Protein AF-A0A929JVH0-F1 (afdb_monomer)

Solvent-accessible surface area (backbone atoms only — not comparable to full-atom values): 6288 Å² total; per-residue (Å²): 102,69,68,59,56,41,40,76,64,67,51,89,81,85,86,78,74,59,67,82,57,30,29,58,37,86,90,72,71,46,77,40,58,48,93,53,38,86,83,48,30,77,82,41,68,45,42,65,66,62,83,46,58,74,68,59,14,45,45,50,46,38,50,54,46,52,55,49,52,53,51,52,50,52,51,24,51,76,71,74,39,42,66,62,56,45,51,74,63,39,53,74,69,55,38,52,58,50,50,38,59,63,75,66,58,129

Mean predicted aligned error: 3.83 Å

Structure (mmCIF, N/CA/C/O backbone):
data_AF-A0A929JVH0-F1
#
_entry.id   AF-A0A929JVH0-F1
#
loop_
_atom_site.group_PDB
_atom_site.id
_atom_site.type_symbol
_atom_site.label_atom_id
_atom_site.label_alt_id
_atom_site.label_comp_id
_atom_site.label_asym_id
_atom_site.label_entity_id
_atom_site.label_seq_id
_atom_site.pdbx_PDB_ins_code
_atom_site.Cartn_x
_atom_site.Cartn_y
_atom_site.Cartn_z
_atom_site.occupancy
_atom_site.B_iso_or_equiv
_atom_site.auth_seq_id
_atom_site.auth_comp_id
_atom_site.auth_asym_id
_atom_site.auth_atom_id
_atom_site.pdbx_PDB_model_num
ATOM 1 N N . LEU A 1 1 ? 0.580 -2.087 6.273 1.00 91.31 1 LEU A N 1
ATOM 2 C CA . LEU A 1 1 ? 0.037 -2.155 7.654 1.00 91.31 1 LEU A CA 1
ATOM 3 C C . LEU A 1 1 ? -0.442 -0.800 8.177 1.00 91.31 1 LEU A C 1
ATOM 5 O O . LEU A 1 1 ? -1.621 -0.686 8.476 1.00 91.31 1 LEU A O 1
ATOM 9 N N . SER A 1 2 ? 0.420 0.223 8.259 1.00 92.06 2 SER A N 1
ATOM 10 C CA . SER A 1 2 ? 0.039 1.565 8.748 1.00 92.06 2 SER A CA 1
ATOM 11 C C . SER A 1 2 ? -1.143 2.174 7.988 1.00 92.06 2 SER A C 1
ATOM 13 O O . SER A 1 2 ? -2.076 2.656 8.616 1.00 92.06 2 SER A O 1
ATOM 15 N N . ILE A 1 3 ? -1.137 2.076 6.653 1.00 94.81 3 ILE A N 1
ATOM 16 C CA . ILE A 1 3 ? -2.234 2.544 5.791 1.00 94.81 3 ILE A CA 1
ATOM 17 C C . ILE A 1 3 ? -3.580 1.942 6.222 1.00 94.81 3 ILE A C 1
ATOM 19 O O . ILE A 1 3 ? -4.541 2.675 6.416 1.00 94.81 3 ILE A O 1
ATOM 23 N N . ILE A 1 4 ? -3.633 0.623 6.446 1.00 95.88 4 ILE A N 1
ATOM 24 C CA . ILE A 1 4 ? -4.852 -0.082 6.876 1.00 95.88 4 ILE A CA 1
ATOM 25 C C . ILE A 1 4 ? -5.329 0.462 8.224 1.00 95.88 4 ILE A C 1
ATOM 27 O O . ILE A 1 4 ? -6.473 0.888 8.346 1.00 95.88 4 ILE A O 1
ATOM 31 N N . ALA A 1 5 ? -4.440 0.475 9.222 1.00 95.38 5 ALA A N 1
ATOM 32 C CA . ALA A 1 5 ? -4.787 0.871 10.582 1.00 95.38 5 ALA A CA 1
ATOM 33 C C . ALA A 1 5 ? -5.275 2.325 10.656 1.00 95.38 5 ALA A C 1
ATOM 35 O O . ALA A 1 5 ? -6.294 2.608 11.281 1.00 95.38 5 ALA A O 1
ATOM 36 N N . TYR A 1 6 ? -4.587 3.248 9.981 1.00 95.38 6 TYR A N 1
ATOM 37 C CA . TYR A 1 6 ? -4.989 4.651 9.968 1.00 95.38 6 TYR A CA 1
ATOM 38 C C . TYR A 1 6 ? -6.258 4.888 9.154 1.00 95.38 6 TYR A C 1
ATOM 40 O O . TYR A 1 6 ? -7.086 5.686 9.582 1.00 95.38 6 TYR A O 1
ATOM 48 N N . ALA A 1 7 ? -6.466 4.177 8.043 1.00 96.50 7 ALA A N 1
ATOM 49 C CA . ALA A 1 7 ? -7.713 4.276 7.289 1.00 96.50 7 ALA A CA 1
ATOM 50 C C . ALA A 1 7 ? -8.914 3.787 8.111 1.00 96.50 7 ALA A C 1
ATOM 52 O O . ALA A 1 7 ? -9.960 4.432 8.127 1.00 96.50 7 ALA A O 1
ATOM 53 N N . MET A 1 8 ? -8.750 2.692 8.861 1.00 95.62 8 MET A N 1
ATOM 54 C CA . MET A 1 8 ? -9.757 2.214 9.817 1.00 95.62 8 MET A CA 1
ATOM 55 C C . MET A 1 8 ? -10.029 3.229 10.936 1.00 95.62 8 MET A C 1
ATOM 57 O O . MET A 1 8 ? -11.167 3.351 11.378 1.00 95.62 8 MET A O 1
ATOM 61 N N . ALA A 1 9 ? -9.013 3.990 11.350 1.00 94.69 9 ALA A N 1
ATOM 62 C CA . ALA A 1 9 ? -9.141 5.093 12.303 1.00 94.69 9 ALA A CA 1
ATOM 63 C C . ALA A 1 9 ? -9.650 6.413 11.677 1.00 94.69 9 ALA A C 1
ATOM 65 O O . ALA A 1 9 ? -9.730 7.427 12.370 1.00 94.69 9 ALA A O 1
ATOM 66 N N . GLY A 1 10 ? -9.997 6.422 10.385 1.00 93.44 10 GLY A N 1
ATOM 67 C CA . GLY A 1 10 ? -10.608 7.565 9.701 1.00 93.44 10 GLY A CA 1
ATOM 68 C C . GLY A 1 10 ? -9.666 8.435 8.864 1.00 93.44 10 GLY A C 1
ATOM 69 O O . GLY A 1 10 ? -10.103 9.474 8.376 1.00 93.44 10 GLY A O 1
ATOM 70 N N . ALA A 1 11 ? -8.403 8.046 8.668 1.00 94.94 11 ALA A N 1
ATOM 71 C CA . ALA A 1 11 ? -7.524 8.723 7.714 1.00 94.94 11 ALA A CA 1
ATOM 72 C C . ALA A 1 11 ? -7.978 8.467 6.265 1.00 94.94 11 ALA A C 1
ATOM 74 O O . ALA A 1 11 ? -8.278 7.336 5.885 1.00 94.94 11 ALA A O 1
ATOM 75 N N . ASP A 1 12 ? -7.990 9.512 5.441 1.00 92.00 12 ASP A N 1
ATOM 76 C CA . ASP A 1 12 ? -8.487 9.473 4.060 1.00 92.00 12 ASP A CA 1
ATOM 77 C C . ASP A 1 12 ? -7.405 9.736 2.997 1.00 92.00 12 ASP A C 1
ATOM 79 O O . ASP A 1 12 ? -7.633 9.490 1.811 1.00 92.00 12 ASP A O 1
ATOM 83 N N . SER A 1 13 ? -6.217 10.184 3.411 1.00 90.69 13 SER A N 1
ATOM 84 C CA . SER A 1 13 ? -5.098 10.526 2.537 1.00 90.69 13 SER A CA 1
ATOM 85 C C . SER A 1 13 ? -3.767 10.061 3.124 1.00 90.69 13 SER A C 1
ATOM 87 O O . SER A 1 13 ? -3.546 10.121 4.335 1.00 90.69 13 SER A O 1
ATOM 89 N N . PHE A 1 14 ? -2.870 9.610 2.247 1.00 90.94 14 PHE A N 1
ATOM 90 C CA . PHE A 1 14 ? -1.545 9.112 2.594 1.00 90.94 14 PHE A CA 1
ATOM 91 C C . PHE A 1 14 ? -0.509 9.704 1.648 1.00 90.94 14 PHE A C 1
ATOM 93 O O . PHE A 1 14 ? -0.670 9.651 0.430 1.00 90.94 14 PHE A O 1
ATOM 100 N N . ASP A 1 15 ? 0.568 10.221 2.224 1.00 86.81 15 ASP A N 1
ATOM 101 C CA . ASP A 1 15 ? 1.758 10.653 1.505 1.00 86.81 15 ASP A CA 1
ATOM 102 C C . ASP A 1 15 ? 2.994 10.144 2.251 1.00 86.81 15 ASP A C 1
ATOM 104 O O . ASP A 1 15 ? 3.028 10.089 3.483 1.00 86.81 15 ASP A O 1
ATOM 108 N N . GLY A 1 16 ? 4.005 9.730 1.504 1.00 78.19 16 GLY A N 1
ATOM 109 C CA . GLY A 1 16 ? 5.263 9.226 2.038 1.00 78.19 16 GLY A CA 1
ATOM 110 C C . GLY A 1 16 ? 6.325 9.278 0.956 1.00 78.19 16 GLY A C 1
ATOM 111 O O . GLY A 1 16 ? 5.994 9.257 -0.215 1.00 78.19 16 GLY A O 1
ATOM 112 N N . LEU A 1 17 ? 7.607 9.343 1.312 1.00 79.50 17 LEU A N 1
ATOM 113 C CA . LEU A 1 17 ? 8.705 9.345 0.327 1.00 79.50 17 LEU A CA 1
ATOM 114 C C . LEU A 1 17 ? 9.292 7.942 0.085 1.00 79.50 17 LEU A C 1
ATOM 116 O O . LEU A 1 17 ? 10.103 7.746 -0.820 1.00 79.50 17 LEU A O 1
ATOM 120 N N . GLU A 1 18 ? 8.859 6.961 0.878 1.00 77.81 18 GLU A N 1
ATOM 121 C CA . GLU A 1 18 ? 9.424 5.607 0.920 1.00 77.81 18 GLU A CA 1
ATOM 122 C C . GLU A 1 18 ? 9.201 4.810 -0.374 1.00 77.81 18 GLU A C 1
ATOM 124 O O . GLU A 1 18 ? 10.052 4.016 -0.775 1.00 77.81 18 GLU A O 1
ATOM 129 N N . TRP A 1 19 ? 8.096 5.051 -1.084 1.00 75.25 19 TRP A N 1
ATOM 130 C CA . TRP A 1 19 ? 7.763 4.380 -2.351 1.00 75.25 19 TRP A CA 1
ATOM 131 C C . TRP A 1 19 ? 8.750 4.685 -3.489 1.00 75.25 19 TRP A C 1
ATOM 133 O O . TRP A 1 19 ? 8.788 3.944 -4.467 1.00 75.25 19 TRP A O 1
ATOM 143 N N . CYS A 1 20 ? 9.575 5.731 -3.358 1.00 79.38 20 CYS A N 1
ATOM 144 C CA . CYS A 1 20 ? 10.635 6.052 -4.318 1.00 79.38 20 CYS A CA 1
ATOM 145 C C . CYS A 1 20 ? 11.947 5.293 -4.061 1.00 79.38 20 CYS A C 1
ATOM 147 O O . CYS A 1 20 ? 12.830 5.293 -4.916 1.00 79.38 20 CYS A O 1
ATOM 149 N N . GLN A 1 21 ? 12.105 4.689 -2.880 1.00 88.12 21 GLN A N 1
ATOM 150 C CA . GLN A 1 21 ? 13.324 3.980 -2.459 1.00 88.12 21 GLN A CA 1
ATOM 151 C C . GLN A 1 21 ? 13.091 2.479 -2.263 1.00 88.12 21 GLN A C 1
ATOM 153 O O . GLN A 1 21 ? 14.018 1.726 -1.951 1.00 88.12 21 GLN A O 1
ATOM 158 N N . THR A 1 22 ? 11.849 2.039 -2.444 1.00 93.88 22 THR A N 1
ATOM 159 C CA . THR A 1 22 ? 11.426 0.667 -2.207 1.00 93.88 22 THR A CA 1
ATOM 160 C C . THR A 1 22 ? 10.736 0.079 -3.426 1.00 93.88 22 THR A C 1
ATOM 162 O O . THR A 1 22 ? 10.293 0.797 -4.318 1.00 93.88 22 THR A O 1
ATOM 165 N N . VAL A 1 23 ? 10.666 -1.243 -3.464 1.00 95.56 23 VAL A N 1
ATOM 166 C CA . VAL A 1 23 ? 9.783 -2.017 -4.332 1.00 95.56 23 VAL A CA 1
ATOM 167 C C . VAL A 1 23 ? 8.794 -2.751 -3.438 1.00 95.56 23 VAL A C 1
ATOM 169 O O . VAL A 1 23 ? 9.185 -3.305 -2.406 1.00 95.56 23 VAL A O 1
ATOM 172 N N . VAL A 1 24 ? 7.517 -2.715 -3.801 1.00 95.56 24 VAL A N 1
ATOM 173 C CA . VAL A 1 24 ? 6.480 -3.476 -3.108 1.00 95.56 24 VAL A CA 1
ATOM 174 C C . VAL A 1 24 ? 6.365 -4.877 -3.687 1.00 95.56 24 VAL A C 1
ATOM 176 O O . VAL A 1 24 ? 6.392 -5.063 -4.890 1.00 95.56 24 VAL A O 1
ATOM 179 N N . ASP A 1 25 ? 6.213 -5.872 -2.831 1.00 96.25 25 ASP A N 1
ATOM 180 C CA . ASP A 1 25 ? 5.801 -7.205 -3.252 1.00 96.25 25 ASP A CA 1
ATOM 181 C C . ASP A 1 25 ? 4.275 -7.241 -3.394 1.00 96.25 25 ASP A C 1
ATOM 183 O O . ASP A 1 25 ? 3.566 -7.077 -2.399 1.00 96.25 25 ASP A O 1
ATOM 187 N N . HIS A 1 26 ? 3.762 -7.472 -4.605 1.00 95.94 26 HIS A N 1
ATOM 188 C CA . HIS A 1 26 ? 2.316 -7.505 -4.866 1.00 95.94 26 HIS A CA 1
ATOM 189 C C . HIS A 1 26 ? 1.594 -8.644 -4.145 1.00 95.94 26 HIS A C 1
ATOM 191 O O . HIS A 1 26 ? 0.397 -8.534 -3.891 1.00 95.94 26 HIS A O 1
ATOM 197 N N . GLU A 1 27 ? 2.297 -9.720 -3.786 1.00 94.06 27 GLU A N 1
ATOM 198 C CA . GLU A 1 27 ? 1.686 -10.862 -3.103 1.00 94.06 27 GLU A CA 1
ATOM 199 C C . GLU A 1 27 ? 1.482 -10.597 -1.611 1.00 94.06 27 GLU A C 1
ATOM 201 O O . GLU A 1 27 ? 0.478 -11.013 -1.034 1.00 94.06 27 GLU A O 1
ATOM 206 N N . THR A 1 28 ? 2.436 -9.918 -0.966 1.00 92.94 28 THR A N 1
ATOM 207 C CA . THR A 1 28 ? 2.435 -9.747 0.498 1.00 92.94 28 THR A CA 1
ATOM 208 C C . THR A 1 28 ? 2.240 -8.307 0.969 1.00 92.94 28 THR A C 1
ATOM 210 O O . THR A 1 28 ? 2.032 -8.074 2.163 1.00 92.94 28 THR A O 1
ATOM 213 N N . GLY A 1 29 ? 2.348 -7.326 0.072 1.00 92.94 29 GLY A N 1
ATOM 214 C CA . GLY A 1 29 ? 2.322 -5.897 0.384 1.00 92.94 29 GLY A CA 1
ATOM 215 C C . GLY A 1 29 ? 3.523 -5.408 1.201 1.00 92.94 29 GLY A C 1
ATOM 216 O O . GLY A 1 29 ? 3.463 -4.337 1.813 1.00 92.94 29 GLY A O 1
ATOM 217 N N . LYS A 1 30 ? 4.605 -6.195 1.275 1.00 93.00 30 LYS A N 1
ATOM 218 C CA . LYS A 1 30 ? 5.842 -5.824 1.977 1.00 93.00 30 LYS A CA 1
ATOM 219 C C . LYS A 1 30 ? 6.721 -4.947 1.100 1.00 93.00 30 LYS A C 1
ATOM 221 O O . LYS A 1 30 ? 6.741 -5.095 -0.115 1.00 93.00 30 LYS A O 1
ATOM 226 N N . LEU A 1 31 ? 7.476 -4.061 1.744 1.00 94.00 31 LEU A N 1
ATOM 227 C CA . LEU A 1 31 ? 8.417 -3.176 1.070 1.00 94.00 31 LEU A CA 1
ATOM 228 C C . LEU A 1 31 ? 9.836 -3.708 1.203 1.00 94.00 31 LEU A C 1
ATOM 230 O O . LEU A 1 31 ? 10.279 -4.093 2.286 1.00 94.00 31 LEU A O 1
ATOM 234 N N . PHE A 1 32 ? 10.538 -3.682 0.084 1.00 95.19 32 PHE A N 1
ATOM 235 C CA . PHE A 1 32 ? 11.896 -4.161 -0.071 1.00 95.19 32 PHE A CA 1
ATOM 236 C C . PHE A 1 32 ? 12.766 -3.060 -0.653 1.00 95.19 32 PHE A C 1
ATOM 238 O O . PHE A 1 32 ? 12.273 -2.133 -1.291 1.00 95.19 32 PHE A O 1
ATOM 245 N N . HIS A 1 33 ? 14.073 -3.137 -0.425 1.00 92.75 33 HIS A N 1
ATOM 246 C CA . HIS A 1 33 ? 14.984 -2.129 -0.955 1.00 92.75 33 HIS A CA 1
ATOM 247 C C . HIS A 1 33 ? 15.000 -2.178 -2.486 1.00 92.75 33 HIS A C 1
ATOM 249 O O . HIS A 1 33 ? 14.988 -3.257 -3.071 1.00 92.75 33 HIS A O 1
ATOM 255 N N . PHE A 1 34 ? 15.106 -1.023 -3.139 1.00 89.31 34 PHE A N 1
ATOM 256 C CA . PHE A 1 34 ? 15.030 -0.901 -4.598 1.00 89.31 34 PHE A CA 1
ATOM 257 C C . PHE A 1 34 ? 15.977 -1.821 -5.388 1.00 89.31 34 PHE A C 1
ATOM 259 O O . PHE A 1 34 ? 15.649 -2.283 -6.474 1.00 89.31 34 PHE A O 1
ATOM 266 N N . GLN A 1 35 ? 17.149 -2.128 -4.823 1.00 90.50 35 GLN A N 1
ATOM 267 C CA . GLN A 1 35 ? 18.124 -3.065 -5.408 1.00 90.50 35 GLN A CA 1
ATOM 268 C C . GLN A 1 35 ? 17.600 -4.504 -5.551 1.00 90.50 35 GLN A C 1
ATOM 270 O O . GLN A 1 35 ? 18.246 -5.325 -6.191 1.00 90.50 35 GLN A O 1
ATOM 275 N N . GLN A 1 36 ? 16.466 -4.825 -4.929 1.00 93.75 36 GLN A N 1
ATOM 276 C CA . GLN A 1 36 ? 15.818 -6.131 -5.004 1.00 93.75 36 GLN A CA 1
ATOM 277 C C . GLN A 1 36 ? 14.728 -6.186 -6.083 1.00 93.75 36 GLN A C 1
ATOM 279 O O . GLN A 1 36 ? 14.042 -7.198 -6.176 1.00 93.75 36 GLN A O 1
ATOM 284 N N . TRP A 1 37 ? 14.567 -5.139 -6.904 1.00 93.56 37 TRP A N 1
ATOM 285 C CA . TRP A 1 37 ? 13.546 -5.068 -7.960 1.00 93.56 37 TRP A CA 1
ATOM 286 C C . TRP A 1 37 ? 13.536 -6.288 -8.887 1.00 93.56 37 TRP A C 1
ATOM 288 O O . TRP A 1 37 ? 12.466 -6.769 -9.252 1.00 9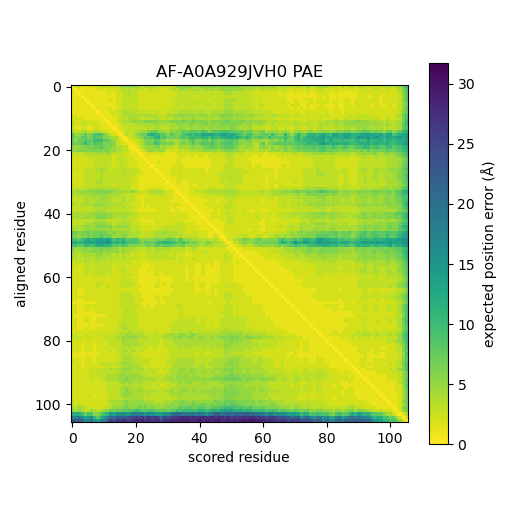3.56 37 TRP A O 1
ATOM 298 N N . ASP A 1 38 ? 14.703 -6.856 -9.185 1.00 93.69 38 ASP A N 1
ATOM 299 C CA . ASP A 1 38 ? 14.824 -8.021 -10.065 1.00 93.69 38 ASP A CA 1
ATOM 300 C C . ASP A 1 38 ? 14.040 -9.250 -9.562 1.00 93.69 38 ASP A C 1
ATOM 302 O O . ASP A 1 38 ? 13.694 -10.115 -10.365 1.00 93.69 38 ASP A O 1
ATOM 306 N N . LEU A 1 39 ? 13.736 -9.321 -8.257 1.00 95.62 39 LEU A N 1
ATOM 307 C CA . LEU A 1 39 ? 12.924 -10.379 -7.641 1.00 95.62 39 LEU A CA 1
ATOM 308 C C . LEU A 1 39 ? 11.412 -10.191 -7.852 1.00 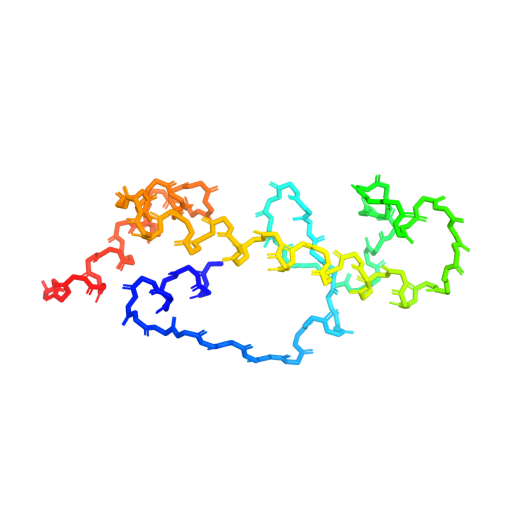95.62 39 LEU A C 1
ATOM 310 O O . LEU A 1 39 ? 10.663 -11.155 -7.719 1.00 95.62 39 LEU A O 1
ATOM 314 N N . PHE A 1 40 ? 10.963 -8.971 -8.158 1.00 96.12 40 PHE A N 1
ATOM 315 C CA . PHE A 1 40 ? 9.543 -8.589 -8.198 1.00 96.12 40 PHE A CA 1
ATOM 316 C C . PHE A 1 40 ? 9.076 -8.125 -9.584 1.00 96.12 40 PHE A C 1
ATOM 318 O O . PHE A 1 40 ? 7.874 -8.028 -9.835 1.00 96.12 40 PHE A O 1
ATOM 325 N N . GLN A 1 41 ? 10.006 -7.879 -10.512 1.00 93.81 41 GLN A N 1
ATOM 326 C CA . GLN A 1 41 ? 9.718 -7.330 -11.842 1.00 93.81 41 GLN A CA 1
ATOM 327 C C . GLN A 1 41 ? 8.684 -8.127 -12.656 1.00 93.81 41 GLN A C 1
ATOM 329 O O . GLN A 1 41 ? 7.955 -7.551 -13.465 1.00 93.81 41 GLN A O 1
ATOM 334 N N . ASP A 1 42 ? 8.563 -9.433 -12.410 1.00 95.38 42 ASP A N 1
ATOM 335 C CA . ASP A 1 42 ? 7.660 -10.314 -13.154 1.00 95.38 42 ASP A CA 1
ATOM 336 C C . ASP A 1 42 ? 6.204 -10.306 -12.655 1.00 95.38 42 ASP A C 1
ATOM 338 O O . ASP A 1 42 ? 5.324 -10.854 -13.330 1.00 95.38 42 ASP A O 1
ATOM 342 N N . GLN A 1 43 ? 5.923 -9.670 -11.512 1.00 95.81 43 GLN A N 1
ATOM 343 C CA . GLN A 1 43 ? 4.580 -9.608 -10.913 1.00 95.81 43 GLN A CA 1
ATOM 344 C C . GLN A 1 43 ? 3.615 -8.705 -11.699 1.00 95.81 43 GLN A C 1
ATOM 346 O O . GLN A 1 43 ? 2.402 -8.873 -11.618 1.00 95.81 43 GLN A O 1
ATOM 351 N N . THR A 1 44 ? 4.141 -7.773 -12.500 1.00 95.12 44 THR A N 1
ATOM 352 C CA . THR A 1 44 ? 3.344 -6.829 -13.301 1.00 95.12 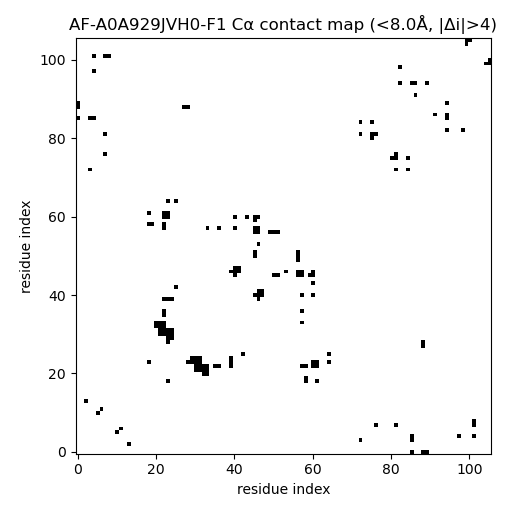44 THR A CA 1
ATOM 353 C C . THR A 1 44 ? 3.917 -6.673 -14.700 1.00 95.12 44 THR A C 1
ATOM 355 O O . THR A 1 44 ? 5.109 -6.891 -14.925 1.00 95.12 44 THR A O 1
ATOM 358 N N . ASP A 1 45 ? 3.107 -6.192 -15.641 1.00 94.00 45 ASP A N 1
ATOM 359 C CA . ASP A 1 45 ? 3.593 -5.913 -16.994 1.00 94.00 45 ASP A CA 1
ATOM 360 C C . ASP A 1 45 ? 4.662 -4.811 -17.028 1.00 94.00 45 ASP A C 1
ATOM 362 O O . ASP A 1 45 ? 5.515 -4.837 -17.912 1.00 94.00 45 ASP A O 1
ATOM 366 N N . TRP A 1 46 ? 4.685 -3.907 -16.039 1.00 93.75 46 TRP A N 1
ATOM 367 C CA . TRP A 1 46 ? 5.661 -2.816 -15.933 1.00 93.75 46 TRP A CA 1
ATOM 368 C C . TRP A 1 46 ? 7.120 -3.279 -15.865 1.00 93.75 46 TRP A C 1
ATOM 370 O O . TRP A 1 46 ? 7.998 -2.557 -16.343 1.00 93.75 46 TRP A O 1
ATOM 380 N N . GLY A 1 47 ? 7.389 -4.458 -15.297 1.00 90.81 47 GLY A N 1
ATOM 381 C CA . GLY A 1 47 ? 8.727 -5.053 -15.299 1.00 90.81 47 GLY A CA 1
ATOM 382 C C . GLY A 1 47 ? 8.963 -6.023 -16.453 1.00 90.81 47 GLY A C 1
ATOM 383 O O . GLY A 1 47 ? 10.026 -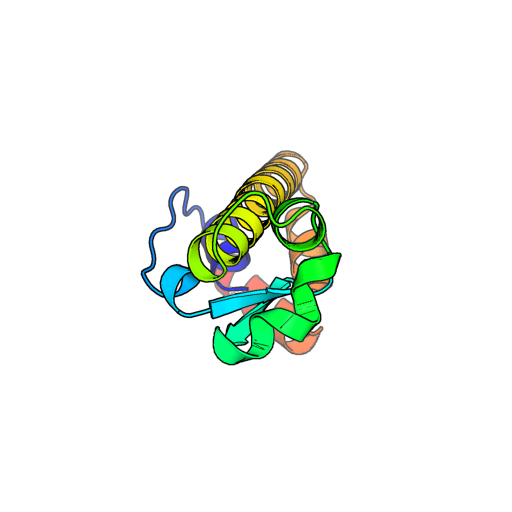5.983 -17.067 1.00 90.81 47 GLY A O 1
ATOM 384 N N . ARG A 1 48 ? 7.955 -6.815 -16.841 1.00 91.12 48 ARG A N 1
ATOM 385 C CA . ARG A 1 48 ? 8.097 -7.830 -17.905 1.00 91.12 48 ARG A CA 1
ATOM 386 C C . ARG A 1 48 ? 8.377 -7.255 -19.289 1.00 91.12 48 ARG A C 1
ATOM 388 O O . ARG A 1 48 ? 9.123 -7.841 -20.069 1.00 91.12 48 ARG A O 1
ATOM 395 N N . ASN A 1 49 ? 7.739 -6.139 -19.634 1.00 87.25 49 ASN A N 1
ATOM 396 C CA . ASN A 1 49 ? 7.732 -5.651 -21.014 1.00 87.25 49 ASN A CA 1
ATOM 397 C C . ASN A 1 49 ? 8.899 -4.707 -21.356 1.00 87.25 49 ASN A C 1
ATOM 399 O O . ASN A 1 49 ? 9.017 -4.306 -22.512 1.00 87.25 49 ASN A O 1
ATOM 403 N N . SER A 1 50 ? 9.753 -4.355 -20.383 1.00 81.94 50 SER A N 1
ATOM 404 C CA . SER A 1 50 ? 10.897 -3.440 -20.563 1.00 81.94 50 SER A CA 1
ATOM 405 C C . SER A 1 50 ? 10.538 -2.111 -21.258 1.00 81.94 50 SER A C 1
ATOM 407 O O . SER A 1 50 ? 11.376 -1.507 -21.927 1.00 81.94 50 SER A O 1
ATOM 409 N N . THR A 1 51 ? 9.287 -1.648 -21.127 1.00 90.75 51 THR A N 1
ATOM 410 C CA . THR A 1 51 ? 8.815 -0.415 -21.791 1.00 90.75 51 THR A CA 1
ATOM 411 C C . THR A 1 51 ? 9.467 0.827 -21.193 1.00 90.75 51 THR A C 1
ATOM 413 O O . THR A 1 51 ? 9.693 1.817 -21.888 1.00 90.75 51 THR A O 1
ATOM 416 N N . LEU A 1 52 ? 9.754 0.784 -19.892 1.00 93.44 52 LEU A N 1
ATOM 417 C CA . LEU A 1 52 ? 10.343 1.876 -19.134 1.00 93.44 52 LEU A CA 1
ATOM 418 C C . LEU A 1 52 ? 11.730 1.479 -18.610 1.00 93.44 52 LEU A C 1
ATOM 420 O O . LEU A 1 52 ? 12.019 0.290 -18.466 1.00 93.44 52 LEU A O 1
ATOM 424 N N . PRO A 1 53 ? 12.607 2.456 -18.313 1.00 92.62 53 PRO A N 1
ATOM 425 C CA . PRO A 1 53 ? 13.860 2.158 -17.638 1.00 92.62 53 PRO A CA 1
ATOM 426 C C . PRO A 1 53 ? 13.612 1.649 -16.211 1.00 92.62 53 PRO A C 1
ATOM 428 O O . PRO A 1 53 ? 12.575 1.922 -15.609 1.00 92.62 53 PRO A O 1
ATOM 431 N N . TYR A 1 54 ? 14.611 0.955 -15.665 1.00 90.06 54 TYR A N 1
ATOM 432 C CA . TYR A 1 54 ? 14.567 0.232 -14.387 1.00 90.06 54 TYR A CA 1
ATOM 433 C C . TYR A 1 54 ? 13.815 0.961 -13.268 1.00 90.06 54 TYR A C 1
ATOM 435 O O . TYR A 1 54 ? 12.888 0.419 -12.671 1.00 90.06 54 TYR A O 1
ATOM 443 N N . ILE A 1 55 ? 14.197 2.218 -13.010 1.00 90.25 55 ILE A N 1
ATOM 444 C CA . ILE A 1 55 ? 13.625 2.979 -11.902 1.00 90.25 55 ILE A CA 1
ATOM 445 C C . ILE A 1 55 ? 12.139 3.248 -12.151 1.00 90.25 55 ILE A C 1
ATOM 447 O O . ILE A 1 55 ? 11.302 3.044 -11.280 1.00 90.25 55 ILE A O 1
ATOM 451 N N . GLN A 1 56 ? 11.805 3.689 -13.359 1.00 92.88 56 GLN A N 1
ATOM 452 C CA . GLN A 1 56 ? 10.446 4.025 -13.753 1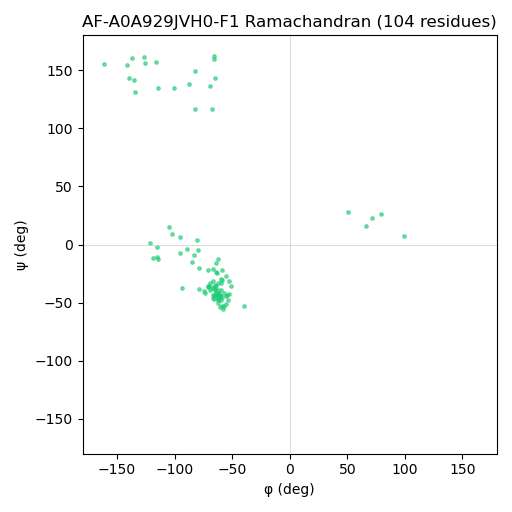.00 92.88 56 GLN A CA 1
ATOM 453 C C . GLN A 1 56 ? 9.542 2.789 -13.775 1.00 92.88 56 GLN A C 1
ATOM 455 O O . GLN A 1 56 ? 8.389 2.895 -13.366 1.00 92.88 56 GLN A O 1
ATOM 460 N N . SER A 1 57 ? 10.052 1.624 -14.184 1.00 94.44 57 SER A N 1
ATOM 461 C CA . SER A 1 57 ? 9.310 0.361 -14.100 1.00 94.44 57 SER A CA 1
ATOM 462 C C . SER A 1 57 ? 8.928 0.016 -12.664 1.00 94.44 57 SER A C 1
ATOM 464 O O . SER A 1 57 ? 7.757 -0.250 -12.404 1.00 94.44 57 SER A O 1
ATOM 466 N N . ALA A 1 58 ? 9.872 0.094 -11.723 1.00 93.75 58 ALA A N 1
ATOM 467 C CA . ALA A 1 58 ? 9.590 -0.172 -10.314 1.00 93.75 58 ALA A CA 1
ATOM 468 C C . ALA A 1 58 ? 8.618 0.857 -9.705 1.00 93.75 58 ALA A C 1
ATOM 470 O O . ALA A 1 58 ? 7.715 0.491 -8.957 1.00 93.75 58 ALA A O 1
ATOM 471 N N . LEU A 1 59 ? 8.732 2.139 -10.073 1.00 93.50 59 LEU A N 1
ATOM 472 C CA . LEU A 1 59 ? 7.780 3.167 -9.633 1.00 93.50 59 LEU A CA 1
ATOM 473 C C . LEU A 1 59 ? 6.361 2.902 -10.155 1.00 93.50 59 LEU A C 1
ATOM 475 O O . LEU A 1 59 ? 5.401 3.023 -9.398 1.00 93.50 59 LEU A O 1
ATOM 479 N N . MET A 1 60 ? 6.215 2.522 -11.428 1.00 94.44 60 MET A N 1
ATOM 480 C CA . MET A 1 60 ? 4.909 2.189 -12.005 1.00 94.44 60 MET A CA 1
ATOM 481 C C . MET A 1 60 ? 4.322 0.912 -11.406 1.00 94.44 60 MET A C 1
ATOM 483 O O . MET A 1 60 ? 3.123 0.849 -11.149 1.00 94.44 60 MET A O 1
ATOM 487 N N . HIS A 1 61 ? 5.170 -0.073 -11.127 1.00 95.06 61 HIS A N 1
ATOM 488 C CA . HIS A 1 61 ? 4.801 -1.279 -10.404 1.00 95.06 61 HIS A CA 1
ATOM 489 C C . HIS A 1 61 ? 4.285 -0.974 -8.987 1.00 95.06 61 HIS A C 1
ATOM 491 O O . HIS A 1 61 ? 3.244 -1.496 -8.589 1.00 95.06 61 HIS A O 1
ATOM 497 N N . ASN A 1 62 ? 4.959 -0.087 -8.246 1.00 95.12 62 ASN A N 1
ATOM 498 C CA . ASN A 1 62 ? 4.496 0.369 -6.934 1.00 95.12 62 ASN A CA 1
ATOM 499 C C . ASN A 1 62 ? 3.171 1.137 -7.039 1.00 95.12 62 ASN A C 1
ATOM 501 O O . ASN A 1 62 ? 2.269 0.929 -6.230 1.00 95.12 62 ASN A O 1
ATOM 505 N N . LEU A 1 63 ? 3.045 2.029 -8.026 1.00 94.25 63 LEU A N 1
ATOM 506 C CA . LEU A 1 63 ? 1.830 2.815 -8.238 1.00 94.25 63 LEU A CA 1
ATOM 507 C C . LEU A 1 63 ? 0.620 1.916 -8.512 1.00 94.25 63 LEU A C 1
ATOM 509 O O . LEU A 1 63 ? -0.451 2.156 -7.957 1.00 94.25 63 LEU A O 1
ATOM 513 N N . ASP A 1 64 ? 0.794 0.887 -9.342 1.00 95.38 64 ASP A N 1
ATOM 514 C CA . ASP A 1 64 ? -0.266 -0.070 -9.655 1.00 95.38 64 ASP A CA 1
ATOM 515 C C . ASP A 1 64 ? -0.741 -0.818 -8.401 1.00 95.38 64 ASP A C 1
ATOM 517 O O . ASP A 1 64 ? -1.943 -0.855 -8.126 1.00 95.38 64 ASP A O 1
ATOM 521 N N . PHE A 1 65 ? 0.202 -1.287 -7.574 1.00 95.94 65 PHE A N 1
ATOM 522 C CA . PHE A 1 65 ? -0.113 -1.890 -6.279 1.00 95.94 65 PHE A CA 1
ATOM 523 C C . PHE A 1 65 ? -0.897 -0.936 -5.382 1.00 95.94 65 PHE A C 1
ATOM 525 O O . PHE A 1 65 ? -1.979 -1.279 -4.918 1.00 95.94 65 PHE A O 1
ATOM 532 N N . TYR A 1 66 ? -0.376 0.270 -5.127 1.00 94.81 66 TYR A N 1
ATOM 533 C CA . TYR A 1 66 ? -1.008 1.189 -4.180 1.00 94.81 66 TYR A CA 1
ATOM 534 C C . TYR A 1 66 ? -2.381 1.654 -4.654 1.00 94.81 66 TYR A C 1
ATOM 536 O O . TYR A 1 66 ? -3.280 1.806 -3.830 1.00 94.81 66 TYR A O 1
ATOM 544 N N . ARG A 1 67 ? -2.576 1.838 -5.965 1.00 95.19 67 ARG A N 1
ATOM 545 C CA . ARG A 1 67 ? -3.892 2.149 -6.527 1.00 95.19 67 ARG A CA 1
ATOM 546 C C . ARG A 1 67 ? -4.892 1.043 -6.189 1.00 95.19 67 ARG A C 1
ATOM 548 O O . ARG A 1 67 ? -5.943 1.342 -5.626 1.00 95.19 67 ARG A O 1
ATOM 555 N N . GLN A 1 68 ? -4.551 -0.212 -6.488 1.00 96.81 68 GLN A N 1
ATOM 556 C CA . GLN A 1 68 ? -5.439 -1.347 -6.231 1.00 96.81 68 GLN A CA 1
ATOM 557 C C . GLN A 1 68 ? -5.653 -1.571 -4.729 1.00 96.81 68 GLN A C 1
ATOM 559 O O . GLN A 1 68 ? -6.784 -1.668 -4.269 1.00 96.81 68 GLN A O 1
ATOM 564 N N . PHE A 1 69 ? -4.578 -1.546 -3.944 1.00 96.56 69 PHE A N 1
ATOM 565 C CA . PHE A 1 69 ? -4.613 -1.725 -2.496 1.00 96.56 69 PHE A CA 1
ATOM 566 C C . PHE A 1 69 ? -5.518 -0.698 -1.798 1.00 96.56 69 PHE A C 1
ATOM 568 O O . PHE A 1 69 ? -6.275 -1.046 -0.893 1.00 96.56 69 PHE A O 1
ATOM 575 N N . MET A 1 70 ? -5.468 0.569 -2.224 1.00 95.75 70 MET A N 1
ATOM 576 C CA . MET A 1 70 ? -6.328 1.625 -1.683 1.00 95.75 70 MET A CA 1
ATOM 577 C C . MET A 1 70 ? -7.792 1.467 -2.109 1.00 95.75 70 MET A C 1
ATOM 579 O O . MET A 1 70 ? -8.688 1.778 -1.322 1.00 95.75 70 MET A O 1
ATOM 583 N N . GLU A 1 71 ? -8.052 0.992 -3.331 1.00 97.06 71 GLU A N 1
ATOM 584 C CA . GLU A 1 71 ? -9.403 0.652 -3.790 1.00 97.06 71 GLU A CA 1
ATOM 585 C C . GLU A 1 71 ? -9.995 -0.485 -2.947 1.00 97.06 71 GLU A C 1
ATOM 587 O O . GLU A 1 71 ? -11.073 -0.311 -2.373 1.00 97.06 71 GLU A O 1
ATOM 592 N N . ASP A 1 72 ? -9.250 -1.578 -2.782 1.00 97.31 72 ASP A N 1
ATOM 593 C CA . ASP A 1 72 ? -9.679 -2.758 -2.030 1.00 97.31 72 ASP A CA 1
ATOM 594 C C . ASP A 1 72 ? -9.906 -2.435 -0.547 1.00 97.31 72 ASP A C 1
ATOM 596 O O . ASP A 1 72 ? -10.921 -2.822 0.033 1.00 97.31 72 ASP A O 1
ATOM 600 N N . LEU A 1 73 ? -8.999 -1.669 0.071 1.00 97.56 73 LEU A N 1
ATOM 601 C CA . LEU A 1 73 ? -9.137 -1.227 1.459 1.00 97.56 73 LEU A CA 1
ATOM 602 C C . LEU A 1 73 ? -10.378 -0.346 1.648 1.00 97.56 73 LEU A C 1
ATOM 604 O O . LEU A 1 73 ? -11.133 -0.523 2.607 1.00 97.56 73 LEU A O 1
ATOM 608 N N . ARG A 1 74 ? -10.614 0.603 0.735 1.00 96.62 74 ARG A N 1
ATOM 609 C CA . ARG A 1 74 ? -11.791 1.477 0.790 1.00 96.62 74 ARG A CA 1
ATOM 610 C C . ARG A 1 74 ? -13.080 0.673 0.661 1.00 96.62 74 ARG A C 1
ATOM 612 O O . ARG A 1 74 ? -14.044 0.950 1.377 1.00 96.62 74 ARG A O 1
ATOM 619 N N . ASP A 1 75 ? -13.108 -0.308 -0.231 1.00 98.06 75 ASP A N 1
ATOM 620 C CA . ASP A 1 75 ? -14.272 -1.168 -0.405 1.00 98.06 75 ASP A CA 1
ATOM 621 C C . ASP A 1 75 ? -14.474 -2.081 0.809 1.00 98.06 75 ASP A C 1
ATOM 623 O O . ASP A 1 75 ? -15.605 -2.196 1.287 1.00 98.06 75 ASP A O 1
ATOM 627 N N . ALA A 1 76 ? -13.403 -2.616 1.400 1.00 98.00 76 ALA A N 1
ATOM 628 C CA . ALA A 1 76 ? -13.470 -3.364 2.651 1.00 98.00 76 ALA A CA 1
ATOM 629 C C . ALA A 1 76 ? -14.063 -2.521 3.791 1.00 98.00 76 ALA A C 1
ATOM 631 O O . ALA A 1 76 ? -14.962 -2.982 4.492 1.00 98.00 76 ALA A O 1
ATOM 632 N N . ILE A 1 77 ? -13.636 -1.264 3.948 1.00 96.56 77 ILE A N 1
ATOM 633 C CA . ILE A 1 77 ? -14.196 -0.349 4.955 1.00 96.56 77 ILE A CA 1
ATOM 634 C C . ILE A 1 77 ? -15.689 -0.097 4.697 1.00 96.56 77 ILE A C 1
ATOM 636 O O . ILE A 1 77 ? -16.500 -0.220 5.614 1.00 96.56 77 ILE A O 1
ATOM 640 N N . ARG A 1 78 ? -16.079 0.200 3.450 1.00 96.75 78 ARG A N 1
ATOM 641 C CA . ARG A 1 78 ? -17.481 0.481 3.078 1.00 96.75 78 ARG A CA 1
ATOM 642 C C . ARG A 1 78 ? -18.435 -0.676 3.363 1.00 96.75 78 ARG A C 1
ATOM 644 O O . ARG A 1 78 ? -19.598 -0.433 3.669 1.00 96.75 78 ARG A O 1
ATOM 651 N N . HIS A 1 79 ? -17.954 -1.910 3.248 1.00 97.31 79 HIS A N 1
ATOM 652 C CA . HIS A 1 79 ? -18.765 -3.117 3.402 1.00 97.31 79 HIS A CA 1
ATOM 653 C C . HIS A 1 79 ? -18.577 -3.802 4.767 1.00 97.31 79 HIS A C 1
ATOM 655 O O . HIS A 1 79 ? -19.072 -4.910 4.959 1.00 97.31 79 HIS A O 1
ATOM 661 N N . GLY A 1 80 ? -17.877 -3.170 5.719 1.00 95.56 80 GLY A N 1
ATOM 662 C CA . GLY A 1 80 ? -17.659 -3.727 7.061 1.00 95.56 80 GLY A CA 1
ATOM 663 C C . GLY A 1 80 ? -16.695 -4.920 7.108 1.00 95.56 80 GLY A C 1
ATOM 664 O O . GLY A 1 80 ? -16.748 -5.716 8.038 1.00 95.56 80 GLY A O 1
ATOM 665 N N . ALA A 1 81 ? -15.820 -5.059 6.111 1.00 97.38 81 ALA A N 1
ATOM 666 C CA . ALA A 1 81 ? -14.835 -6.135 5.977 1.00 97.38 81 ALA A CA 1
ATOM 667 C C . ALA A 1 81 ? -13.389 -5.691 6.296 1.00 97.38 81 ALA A C 1
ATOM 669 O O . ALA A 1 81 ? -12.433 -6.395 5.967 1.00 97.38 81 ALA A O 1
ATOM 670 N N . SER A 1 82 ? -13.200 -4.529 6.930 1.00 95.62 82 SER A N 1
ATOM 671 C CA . SER A 1 82 ? -11.876 -3.964 7.235 1.00 95.62 82 SER A CA 1
ATOM 672 C C . SER A 1 82 ? -11.046 -4.819 8.201 1.00 95.62 82 SER A C 1
ATOM 674 O O . SER A 1 82 ? -9.838 -4.943 8.010 1.00 95.62 82 SER A O 1
ATOM 676 N N . GLU A 1 83 ? -11.668 -5.474 9.187 1.00 95.81 83 GLU A N 1
ATOM 677 C CA . GLU A 1 83 ? -10.968 -6.414 10.076 1.00 95.81 83 GLU A CA 1
ATOM 678 C C . GLU A 1 83 ? -10.389 -7.605 9.296 1.00 95.81 83 GLU A C 1
ATOM 680 O O . GLU A 1 83 ? -9.223 -7.962 9.471 1.00 95.81 83 GLU A O 1
ATOM 685 N N . ALA A 1 84 ? -11.183 -8.209 8.407 1.00 96.62 84 ALA A N 1
ATOM 686 C CA . ALA A 1 84 ? -10.726 -9.320 7.575 1.00 96.62 84 ALA A CA 1
ATOM 687 C C . ALA A 1 84 ? -9.573 -8.886 6.655 1.00 96.62 84 ALA A C 1
ATOM 689 O O . ALA A 1 84 ? -8.592 -9.614 6.503 1.00 96.62 84 ALA A O 1
ATOM 690 N N . PHE A 1 85 ? -9.654 -7.669 6.107 1.00 96.38 85 PHE A N 1
ATOM 691 C CA . PHE A 1 85 ? -8.577 -7.077 5.317 1.00 96.38 85 PHE A CA 1
ATOM 692 C C . PHE A 1 85 ? -7.286 -6.901 6.137 1.00 96.38 85 PHE A C 1
ATOM 694 O O . PHE A 1 85 ? -6.199 -7.235 5.661 1.00 96.38 85 PHE A O 1
ATOM 701 N N . LEU A 1 86 ? -7.390 -6.433 7.388 1.00 96.00 86 LEU A N 1
ATOM 702 C CA . LEU A 1 86 ? -6.255 -6.302 8.306 1.00 96.00 86 LEU A CA 1
ATOM 703 C C . LEU A 1 86 ? -5.615 -7.661 8.626 1.00 96.00 86 LEU A C 1
ATOM 70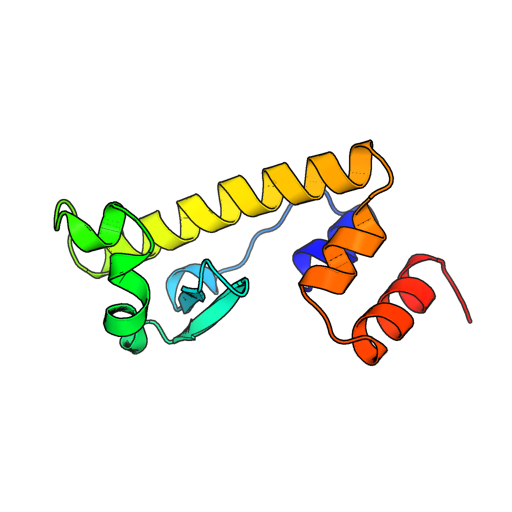5 O O . LEU A 1 86 ? -4.392 -7.785 8.549 1.00 96.00 86 LEU A O 1
ATOM 709 N N . ARG A 1 87 ? -6.428 -8.687 8.909 1.00 95.69 87 ARG A N 1
ATOM 710 C CA . ARG A 1 87 ? -5.965 -10.063 9.175 1.00 95.69 87 ARG A CA 1
ATOM 711 C C . ARG A 1 87 ? -5.200 -10.676 8.004 1.00 95.69 87 ARG A C 1
ATOM 713 O O . ARG A 1 87 ? -4.297 -11.474 8.225 1.00 95.69 87 ARG A O 1
ATOM 720 N N . GLY A 1 88 ? -5.515 -10.282 6.771 1.00 94.75 88 GLY A N 1
ATOM 721 C CA . GLY A 1 88 ? -4.761 -10.701 5.585 1.00 94.75 88 GLY A CA 1
ATOM 722 C C . GLY A 1 88 ? -3.329 -10.152 5.526 1.00 94.75 88 GLY A C 1
ATOM 723 O O . GLY A 1 88 ? -2.484 -10.731 4.852 1.00 94.75 88 GLY A O 1
ATOM 724 N N . HIS A 1 89 ? -3.036 -9.065 6.249 1.00 94.25 89 HIS A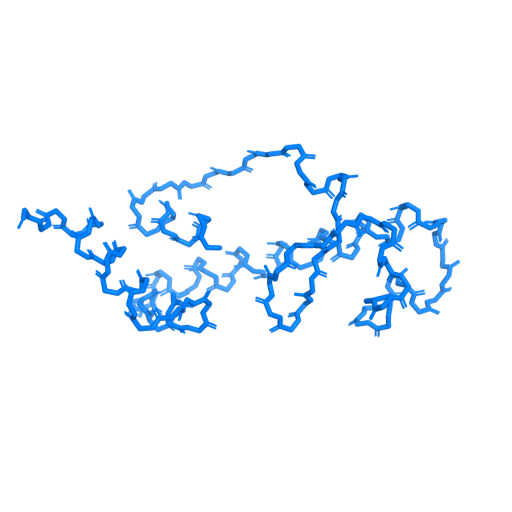 N 1
ATOM 725 C CA . HIS A 1 89 ? -1.776 -8.314 6.144 1.00 94.25 89 HIS A CA 1
ATOM 726 C C . HIS A 1 89 ? -0.988 -8.217 7.459 1.00 94.25 89 HIS A C 1
ATOM 728 O O . HIS A 1 89 ? 0.055 -7.558 7.511 1.00 94.25 89 HIS A O 1
ATOM 734 N N . ALA A 1 90 ? -1.482 -8.830 8.533 1.00 94.00 90 ALA A N 1
ATOM 735 C CA . ALA A 1 90 ? -0.917 -8.738 9.871 1.00 94.00 90 ALA A CA 1
ATOM 736 C C . ALA A 1 90 ? -0.994 -10.092 10.583 1.00 94.00 90 ALA A C 1
ATOM 738 O O . ALA A 1 90 ? -1.868 -10.908 10.301 1.00 94.00 90 ALA A O 1
ATOM 739 N N . SER A 1 91 ? -0.103 -10.339 11.545 1.00 94.75 91 SER A N 1
ATOM 740 C CA . SER A 1 91 ? -0.253 -11.501 12.425 1.00 94.75 91 SER A CA 1
ATOM 741 C C . SER A 1 91 ? -1.501 -11.369 13.308 1.00 94.75 91 SER A C 1
ATOM 743 O O . SER A 1 91 ? -1.997 -10.267 13.550 1.00 94.7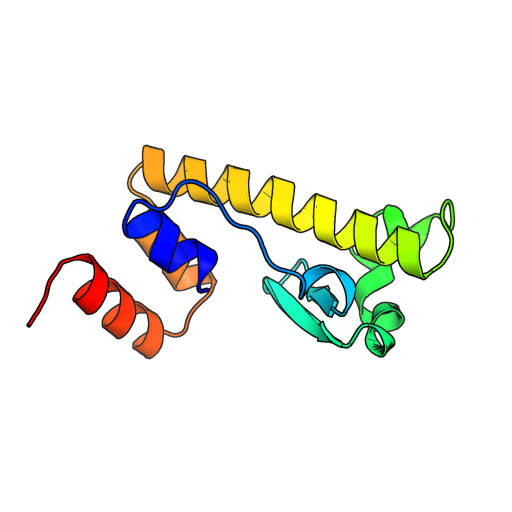5 91 SER A O 1
ATOM 745 N N . GLU A 1 92 ? -1.967 -12.481 13.880 1.00 94.62 92 GLU A N 1
ATOM 746 C CA . GLU A 1 92 ? -3.040 -12.477 14.890 1.00 94.62 92 GLU A CA 1
ATOM 747 C C . GLU A 1 92 ? -2.734 -11.523 16.058 1.00 94.62 92 GLU A C 1
ATOM 749 O O . GLU A 1 92 ? -3.588 -10.748 16.488 1.00 94.62 92 GLU A O 1
ATOM 754 N N . SER A 1 93 ? -1.483 -11.518 16.535 1.00 95.50 93 SER A N 1
ATOM 755 C CA . SER A 1 93 ? -1.052 -10.623 17.613 1.00 95.50 93 SER A CA 1
ATOM 756 C C . SER A 1 93 ? -1.090 -9.147 17.212 1.00 95.50 93 SER A C 1
ATOM 758 O O . SER A 1 93 ? -1.556 -8.321 17.992 1.00 95.50 93 SER A O 1
ATOM 760 N N . GLN A 1 94 ? -0.628 -8.809 16.005 1.00 94.88 94 GLN A N 1
ATOM 761 C CA . GLN A 1 94 ? -0.668 -7.443 15.480 1.00 94.88 94 GLN A CA 1
ATOM 762 C C . GLN A 1 94 ? -2.103 -6.977 15.247 1.00 94.88 94 GLN A C 1
ATOM 764 O O . GLN A 1 94 ? -2.441 -5.858 15.614 1.00 94.88 94 GLN A O 1
ATOM 769 N N . THR A 1 95 ? -2.943 -7.841 14.675 1.00 95.81 95 THR A N 1
ATOM 770 C CA . THR A 1 95 ? -4.356 -7.550 14.417 1.00 95.81 95 THR A CA 1
ATOM 771 C C . THR A 1 95 ? -5.061 -7.185 15.712 1.00 95.81 95 THR A C 1
ATOM 773 O O . THR A 1 95 ? -5.653 -6.115 15.791 1.00 95.81 95 THR A O 1
ATOM 776 N N . LYS A 1 96 ? -4.943 -8.032 16.744 1.00 94.62 96 LYS A N 1
ATOM 777 C CA . LYS A 1 96 ? -5.568 -7.778 18.044 1.00 94.62 96 LYS A CA 1
ATOM 778 C C . LYS A 1 96 ? -5.147 -6.422 18.619 1.00 94.62 96 LYS A C 1
ATOM 780 O O . LYS A 1 96 ? -6.001 -5.612 18.944 1.00 94.62 96 LYS A O 1
ATOM 785 N N . LEU A 1 97 ? -3.838 -6.159 18.674 1.00 95.00 97 LEU A N 1
ATOM 786 C CA . LEU A 1 97 ? -3.306 -4.900 19.205 1.00 95.00 97 LEU A CA 1
ATOM 787 C C . LEU A 1 97 ? -3.809 -3.669 18.437 1.00 95.00 97 LEU A C 1
ATOM 789 O O . LEU A 1 97 ? -4.065 -2.632 19.042 1.00 95.00 97 LEU A O 1
ATOM 793 N N . LEU A 1 98 ? -3.923 -3.764 17.111 1.00 95.06 98 LEU A N 1
ATOM 794 C CA . LEU A 1 98 ? -4.388 -2.657 16.279 1.00 95.06 98 LEU A CA 1
ATOM 795 C C . LEU A 1 98 ? -5.893 -2.422 16.424 1.00 95.06 98 LEU A C 1
ATOM 797 O O . LEU A 1 98 ? -6.294 -1.268 16.514 1.00 95.06 98 LEU A O 1
ATOM 801 N N . LEU A 1 99 ? -6.709 -3.479 16.478 1.00 94.62 99 LEU A N 1
ATOM 802 C CA . LEU A 1 99 ? -8.153 -3.355 16.706 1.00 94.62 99 LEU A CA 1
ATOM 803 C C . LEU A 1 99 ? -8.444 -2.727 18.069 1.00 94.62 99 LEU A C 1
ATOM 805 O O . LEU A 1 99 ? -9.173 -1.740 18.125 1.00 94.62 99 LEU A O 1
ATOM 809 N N . ASP A 1 100 ? -7.791 -3.220 19.129 1.00 93.81 100 ASP A N 1
ATOM 810 C CA . ASP A 1 100 ? -7.925 -2.671 20.482 1.00 93.81 100 ASP A CA 1
ATOM 811 C C . ASP A 1 100 ? -7.609 -1.157 20.485 1.00 93.81 100 ASP A C 1
ATOM 813 O O . ASP A 1 100 ? -8.352 -0.355 21.051 1.00 93.81 100 ASP A O 1
ATOM 817 N N . ALA A 1 101 ? -6.550 -0.739 19.778 1.00 92.75 101 ALA A N 1
ATOM 818 C CA . ALA A 1 101 ? -6.163 0.668 19.671 1.00 92.75 101 ALA A CA 1
ATOM 819 C C . ALA A 1 101 ? -7.137 1.529 18.840 1.00 92.75 101 ALA A C 1
ATOM 821 O O . ALA A 1 101 ? -7.339 2.699 19.166 1.00 92.75 101 ALA A O 1
ATOM 822 N N . ILE A 1 102 ? -7.725 0.984 17.769 1.00 91.44 102 ILE A N 1
ATOM 823 C CA . ILE A 1 102 ? -8.660 1.702 16.884 1.00 91.44 102 ILE A CA 1
ATOM 824 C C . ILE A 1 102 ? -10.027 1.885 17.558 1.00 91.44 102 ILE A C 1
ATOM 826 O O . ILE A 1 102 ? -10.628 2.951 17.445 1.00 91.44 102 ILE A O 1
ATOM 830 N N . GLU A 1 103 ? -10.511 0.873 18.280 1.00 86.75 103 GLU A N 1
ATOM 831 C CA . GLU A 1 103 ? -11.821 0.886 18.948 1.00 86.75 103 GLU A CA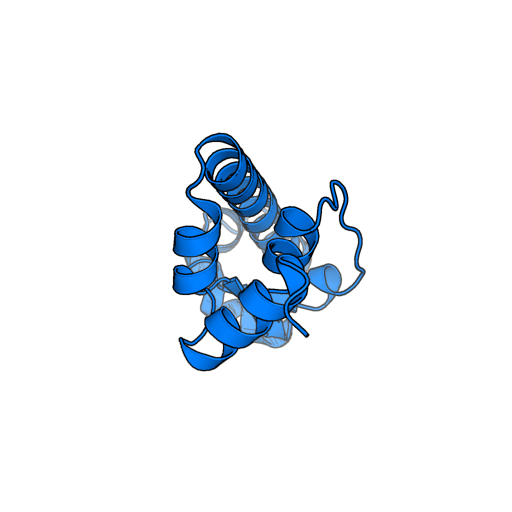 1
ATOM 832 C C . GLU A 1 103 ? -11.817 1.665 20.276 1.00 86.75 103 GLU A C 1
ATOM 834 O O . GLU A 1 103 ? -12.869 1.873 20.885 1.00 86.75 103 GLU A O 1
ATOM 839 N N . GLY A 1 104 ? -10.647 2.144 20.716 1.00 72.81 104 GLY A N 1
ATOM 840 C CA . GLY A 1 104 ? -10.491 2.893 21.963 1.00 72.81 104 GLY A CA 1
ATOM 841 C C . GLY A 1 104 ? -10.461 2.006 23.212 1.00 72.81 104 GLY A C 1
ATOM 842 O O . GLY A 1 104 ? -10.820 2.470 24.295 1.00 72.81 104 GLY A O 1
ATOM 843 N N . GLY A 1 105 ? -10.048 0.743 23.075 1.00 56.06 105 GLY A N 1
ATOM 844 C CA . GLY A 1 105 ? -9.835 -0.174 24.190 1.00 56.06 105 GLY A CA 1
ATOM 845 C C . GLY A 1 105 ? -8.648 0.264 25.051 1.00 56.06 105 GLY A C 1
ATOM 846 O O . GLY A 1 105 ? -7.515 0.320 24.576 1.00 56.06 105 GLY A O 1
ATOM 847 N N . HIS A 1 106 ? -8.932 0.605 26.311 1.00 44.78 106 HIS A N 1
ATOM 848 C CA . HIS A 1 106 ? -7.946 0.874 27.364 1.00 44.78 106 HIS A CA 1
ATOM 849 C C . HIS A 1 106 ? -7.225 -0.393 27.832 1.00 44.78 106 HIS A C 1
ATOM 851 O O . HIS A 1 106 ? -7.920 -1.410 28.063 1.00 44.78 106 HIS A O 1
#

Sequence (106 aa):
LSIIAYAMAGADSFDGLEWCQTVVDHETGKLFHFQQWDLFQDQTDWGRNSTLPYIQSALMHNLDFYRQFMEDLRDAIRHGASEAFLRGHASESQTKLLLDAIEGGH

pLDDT: mean 92.3, std 7.52, range [44.78, 98.06]

Radius of gyration: 15.32 Å; Cα contacts (8 Å, |Δi|>4): 91; chains: 1; bounding box: 37×23×49 Å

Foldseek 3Di:
DVVLLVVLLPDDDDDDPVLQQWAAALQQRDTDGLVCCVVRLVVDPLSVVPPDPSSVSRSVNSVVSVVVLSVVSVVCSVVVNSLVVVVSHDPPVVSVVSVCVSVVND

Secondary structure (DSSP, 8-state):
-HHHHHHHTT------SGGGTEEE-TTT--EEEGGGGGGTGGGSHHHHT--S-HHHHHHHHHHHHHHHHHHHHHHHHHTT-HHHHHHTTS-HHHHHHHHHHHTT--